Protein AF-A0A2A2KN73-F1 (afdb_monomer_lite)

InterPro domains:
  IPR001611 Leucine-rich repeat [PF13855] (36-94)
  IPR001611 Leucine-rich repeat [PS51450] (37-58)
  IPR003591 Leucine-rich repeat, typical subtype [SM00369] (35-57)
  IPR003591 Leucine-rich repeat, typical subtype [SM00369] (58-81)
  IPR032675 Leucine-rich repeat domain superfamily [G3DSA:3.80.10.10] (21-118)
  IPR050216 Leucine-rich repeat domain-containing protein [PTHR48051] (34-95)

Structure (mmCIF, N/CA/C/O backbone):
data_AF-A0A2A2KN73-F1
#
_entry.id   AF-A0A2A2KN73-F1
#
loop_
_atom_site.group_PDB
_atom_site.id
_atom_site.type_symbol
_atom_site.label_atom_id
_atom_site.label_alt_id
_atom_site.label_comp_id
_atom_site.label_asym_id
_atom_site.label_entity_id
_atom_site.label_seq_id
_atom_site.pdbx_PDB_ins_code
_atom_site.Cartn_x
_atom_site.Cartn_y
_atom_site.Cartn_z
_atom_site.occupancy
_atom_site.B_iso_or_equiv
_atom_site.auth_seq_id
_atom_site.auth_comp_id
_atom_site.auth_asym_id
_atom_site.auth_atom_id
_atom_site.pdbx_PDB_model_num
ATOM 1 N N . MET A 1 1 ? -85.145 -56.484 0.899 1.00 40.38 1 MET A N 1
ATOM 2 C CA . MET A 1 1 ? -83.941 -57.341 0.930 1.00 40.38 1 MET A CA 1
ATOM 3 C C . MET A 1 1 ? -82.797 -56.426 1.327 1.00 40.38 1 MET A C 1
ATOM 5 O O . MET A 1 1 ? -82.447 -55.545 0.562 1.00 40.38 1 MET A O 1
ATOM 9 N N . GLN A 1 2 ? -82.413 -56.419 2.596 1.00 39.59 2 GLN A N 1
ATOM 10 C CA . GLN A 1 2 ? -81.301 -57.268 3.019 1.00 39.59 2 GLN A CA 1
ATOM 11 C C . GLN A 1 2 ? -80.146 -56.337 3.377 1.00 39.59 2 GLN A C 1
ATOM 13 O O . GLN A 1 2 ? -80.314 -55.569 4.280 1.00 39.59 2 GLN A O 1
ATOM 18 N N . ASN A 1 3 ? -79.018 -56.249 2.707 1.00 37.62 3 ASN A N 1
ATOM 19 C CA . ASN A 1 3 ? -77.735 -56.448 3.385 1.00 37.62 3 ASN A CA 1
ATOM 20 C C . ASN A 1 3 ? -77.098 -55.068 3.689 1.00 37.62 3 ASN A C 1
ATOM 22 O O . ASN A 1 3 ? -77.107 -54.232 2.795 1.00 37.62 3 ASN A O 1
ATOM 26 N N . GLY A 1 4 ? -76.507 -54.707 4.827 1.00 39.22 4 GLY A N 1
ATOM 27 C CA . GLY A 1 4 ? -76.155 -55.340 6.098 1.00 39.22 4 GLY A CA 1
ATOM 28 C C . GLY A 1 4 ? -75.236 -54.331 6.820 1.00 39.22 4 GLY A C 1
ATOM 29 O O . GLY A 1 4 ? -74.390 -53.713 6.175 1.00 39.22 4 GLY A O 1
ATOM 30 N N . GLU A 1 5 ? -75.456 -54.086 8.110 1.00 43.97 5 GLU A N 1
ATOM 31 C CA . GLU A 1 5 ? -74.686 -53.135 8.927 1.00 43.97 5 GLU A CA 1
ATOM 32 C C . GLU A 1 5 ? -73.233 -53.582 9.129 1.00 43.97 5 GLU A C 1
ATOM 34 O O . GLU A 1 5 ? -72.982 -54.771 9.298 1.00 43.97 5 GLU A O 1
ATOM 39 N N . LEU A 1 6 ? -72.309 -52.622 9.239 1.00 42.03 6 LEU A N 1
ATOM 40 C CA . LEU A 1 6 ? -71.121 -52.719 10.093 1.00 42.03 6 LEU A CA 1
ATOM 41 C C . LEU A 1 6 ? -70.774 -51.312 10.606 1.00 42.03 6 LEU A C 1
ATOM 43 O O . LEU A 1 6 ? -70.405 -50.418 9.847 1.00 42.03 6 LEU A O 1
ATOM 47 N N . SER A 1 7 ? -70.936 -51.133 11.914 1.00 47.62 7 SER A N 1
ATOM 48 C CA . SER A 1 7 ? -70.471 -49.989 12.696 1.00 47.62 7 SER A CA 1
ATOM 49 C C . SER A 1 7 ? -69.064 -50.282 13.215 1.00 47.62 7 SER A C 1
ATOM 51 O O . SER A 1 7 ? -68.856 -51.377 13.729 1.00 47.62 7 SER A O 1
ATOM 53 N N . SER A 1 8 ? -68.135 -49.322 13.142 1.00 43.19 8 SER A N 1
ATOM 54 C CA . SER A 1 8 ? -67.111 -49.109 14.183 1.00 43.19 8 SER A CA 1
ATOM 55 C C . SER A 1 8 ? -66.189 -47.932 13.843 1.00 43.19 8 SER A C 1
ATOM 57 O O . SER A 1 8 ? -65.406 -47.997 12.900 1.00 43.19 8 SER A O 1
ATOM 59 N N . ASN A 1 9 ? -66.302 -46.877 14.649 1.00 47.97 9 ASN A N 1
ATOM 60 C CA . ASN A 1 9 ? -65.272 -45.933 15.099 1.00 47.97 9 ASN A CA 1
ATOM 61 C C . ASN A 1 9 ? -63.875 -46.009 14.448 1.00 47.97 9 ASN A C 1
ATOM 63 O O . ASN A 1 9 ? -63.169 -47.005 14.580 1.00 47.97 9 ASN A O 1
ATOM 67 N N . GLY A 1 10 ? -63.419 -44.875 13.910 1.00 39.94 10 GLY A N 1
ATOM 68 C CA . GLY A 1 10 ? -62.025 -44.662 13.523 1.00 39.94 10 GLY A CA 1
ATOM 69 C C . GLY A 1 10 ? -61.747 -43.201 13.172 1.00 39.94 10 GLY A C 1
ATOM 70 O O . GLY A 1 10 ? -61.764 -42.842 12.005 1.00 39.94 10 GLY A O 1
ATOM 71 N N . GLU A 1 11 ? -61.568 -42.377 14.206 1.00 39.22 11 GLU A N 1
ATOM 72 C CA . GLU A 1 11 ? -60.797 -41.120 14.253 1.00 39.22 11 GLU A CA 1
ATOM 73 C C . GLU A 1 11 ? -60.656 -40.291 12.955 1.00 39.22 11 GLU A C 1
ATOM 75 O O . GLU A 1 11 ? -59.850 -40.586 12.071 1.00 39.22 11 GLU A O 1
ATOM 80 N N . TYR A 1 12 ? -61.336 -39.140 12.913 1.00 38.44 12 TYR A N 1
ATOM 81 C CA . TYR A 1 12 ? -60.955 -38.031 12.037 1.00 38.44 12 TYR A CA 1
ATOM 82 C C . TYR A 1 12 ? -59.563 -37.526 12.447 1.00 38.44 12 TYR A C 1
ATOM 84 O O . TYR A 1 12 ? -59.427 -36.841 13.457 1.00 38.44 12 TYR A O 1
ATOM 92 N N . LYS A 1 13 ? -58.525 -37.854 11.667 1.00 48.00 13 LYS A N 1
ATOM 93 C CA . LYS A 1 13 ? -57.220 -37.192 11.775 1.00 48.00 13 LYS A CA 1
ATOM 94 C C . LYS A 1 13 ? -57.189 -35.935 10.918 1.00 48.00 13 LYS A C 1
ATOM 96 O O . LYS A 1 13 ? -57.340 -35.984 9.698 1.00 48.00 13 LYS A O 1
ATOM 101 N N . ASP A 1 14 ? -56.943 -34.832 11.611 1.00 51.03 14 ASP A N 1
ATOM 102 C CA . ASP A 1 14 ? -56.553 -33.525 11.108 1.00 51.03 14 ASP A CA 1
ATOM 103 C C . ASP A 1 14 ? -55.611 -33.605 9.910 1.00 51.03 14 ASP A C 1
ATOM 105 O O . ASP A 1 14 ? -54.565 -34.244 10.002 1.00 51.03 14 ASP A O 1
ATOM 109 N N . LYS A 1 15 ? -55.914 -32.843 8.854 1.00 47.34 15 LYS A N 1
ATOM 110 C CA . LYS A 1 15 ? -54.938 -31.943 8.222 1.00 47.34 15 LYS A CA 1
ATOM 111 C C . LYS A 1 15 ? -55.681 -30.698 7.764 1.00 47.34 15 LYS A C 1
ATOM 113 O O . LYS A 1 15 ? -56.210 -30.642 6.657 1.00 47.34 15 LYS A O 1
ATOM 118 N N . GLN A 1 16 ? -55.729 -29.703 8.649 1.00 44.91 16 GLN A N 1
ATOM 119 C CA . GLN A 1 16 ? -55.993 -28.329 8.253 1.00 44.91 16 GLN A CA 1
ATOM 120 C C . GLN A 1 16 ? -55.064 -27.996 7.082 1.00 44.91 16 GLN A C 1
ATOM 122 O O . GLN A 1 16 ? -53.842 -27.963 7.234 1.00 44.91 16 GLN A O 1
ATOM 127 N N . GLY A 1 17 ? -55.651 -27.754 5.911 1.00 45.19 17 GLY A N 1
ATOM 128 C CA . GLY A 1 17 ? -55.010 -27.062 4.802 1.00 45.19 17 GLY A CA 1
ATOM 129 C C . GLY A 1 17 ? -54.803 -25.598 5.174 1.00 45.19 17 GLY A C 1
ATOM 130 O O . GLY A 1 17 ? -55.397 -24.707 4.579 1.00 45.19 17 GLY A O 1
ATOM 131 N N . GLY A 1 18 ? -53.990 -25.353 6.200 1.00 38.31 18 GLY A N 1
ATOM 132 C CA . GLY A 1 18 ? -53.414 -24.054 6.480 1.00 38.31 18 GLY A CA 1
ATOM 133 C C . GLY A 1 18 ? -52.289 -23.845 5.485 1.00 38.31 18 GLY A C 1
ATOM 134 O O . GLY A 1 18 ? -51.131 -24.124 5.788 1.00 38.31 18 GLY A O 1
ATOM 135 N N . GLY A 1 19 ? -52.632 -23.380 4.284 1.00 45.94 19 GLY A N 1
ATOM 136 C CA . GLY A 1 19 ? -51.685 -22.715 3.400 1.00 45.94 19 GLY A CA 1
ATOM 137 C C . GLY A 1 19 ? -51.230 -21.428 4.075 1.00 45.94 19 GLY A C 1
ATOM 138 O O . GLY A 1 19 ? -51.656 -20.340 3.701 1.00 45.94 19 GLY A O 1
ATOM 139 N N . ALA A 1 20 ? -50.410 -21.558 5.118 1.00 44.03 20 ALA A N 1
ATOM 140 C CA . ALA A 1 20 ? -49.615 -20.469 5.627 1.00 44.03 20 ALA A CA 1
ATOM 141 C C . ALA A 1 20 ? -48.685 -20.098 4.477 1.00 44.03 20 ALA A C 1
ATOM 143 O O . ALA A 1 20 ? -47.681 -20.766 4.227 1.00 44.03 20 ALA A O 1
ATOM 144 N N . GLY A 1 21 ? -49.068 -19.060 3.733 1.00 48.06 21 GLY A N 1
ATOM 145 C CA . GLY A 1 21 ? -48.115 -18.257 2.998 1.00 48.06 21 GLY A CA 1
ATOM 146 C C . GLY A 1 21 ? -47.105 -17.778 4.024 1.00 48.06 21 GLY A C 1
ATOM 147 O O . GLY A 1 21 ? -47.322 -16.769 4.689 1.00 48.06 21 GLY A O 1
ATOM 148 N N . LEU A 1 22 ? -46.050 -18.570 4.215 1.00 47.88 22 LEU A N 1
ATOM 149 C CA . LEU A 1 22 ? -44.846 -18.140 4.892 1.00 47.88 22 LEU A CA 1
ATOM 150 C C . LEU A 1 22 ? -44.506 -16.808 4.227 1.00 47.88 22 LEU A C 1
ATOM 152 O O . LEU A 1 22 ? -44.364 -16.791 2.998 1.00 47.88 22 LEU A O 1
ATOM 156 N N . PRO A 1 23 ? -44.441 -15.683 4.962 1.00 46.31 23 PRO A N 1
ATOM 157 C CA . PRO A 1 23 ? -43.825 -14.513 4.383 1.00 46.31 23 PRO A CA 1
ATOM 158 C C . PRO A 1 23 ? -42.441 -14.996 3.977 1.00 46.31 23 PRO A C 1
ATOM 160 O O . PRO A 1 23 ? -41.678 -15.455 4.827 1.00 46.31 23 PRO A O 1
ATOM 163 N N . LEU A 1 24 ? -42.175 -14.997 2.669 1.00 48.81 24 LEU A N 1
ATOM 164 C CA . LEU A 1 24 ? -40.834 -15.107 2.129 1.00 48.81 24 LEU A CA 1
ATOM 165 C C . LEU A 1 24 ? -40.070 -14.012 2.858 1.00 48.81 24 LEU A C 1
ATOM 167 O O . LEU A 1 24 ? -40.227 -12.827 2.555 1.00 48.81 24 LEU A O 1
ATOM 171 N N . THR A 1 25 ? -39.380 -14.403 3.930 1.00 46.28 25 THR A N 1
ATOM 172 C CA . THR A 1 25 ? -38.554 -13.516 4.725 1.00 46.28 25 THR A CA 1
ATOM 173 C C . THR A 1 25 ? -37.662 -12.867 3.705 1.00 46.28 25 THR A C 1
ATOM 175 O O . THR A 1 25 ? -36.973 -13.581 2.970 1.00 46.28 25 THR A O 1
ATOM 178 N N . LYS A 1 26 ? -37.790 -11.541 3.585 1.00 56.03 26 LYS A N 1
ATOM 179 C CA . LYS A 1 26 ? -36.930 -10.704 2.758 1.00 56.03 26 LYS A CA 1
ATOM 180 C C . LYS A 1 26 ? -35.545 -11.306 2.884 1.00 56.03 26 LYS A C 1
ATOM 182 O O . LYS A 1 26 ? -35.042 -11.387 4.002 1.00 56.03 26 LYS A O 1
ATOM 187 N N . SER A 1 27 ? -35.029 -11.857 1.784 1.00 50.97 27 SER A N 1
ATOM 188 C CA . SER A 1 27 ? -33.650 -12.314 1.740 1.00 50.97 27 SER A CA 1
ATOM 189 C C . SER A 1 27 ? -32.869 -11.123 2.244 1.00 50.97 27 SER A C 1
ATOM 191 O O . SER A 1 27 ? -32.882 -10.095 1.570 1.00 50.97 27 SER A O 1
ATOM 193 N N . GLU A 1 28 ? -32.321 -11.218 3.453 1.00 52.75 28 GLU A N 1
ATOM 194 C CA . GLU A 1 28 ? -31.427 -10.207 3.978 1.00 52.75 28 GLU A CA 1
ATOM 195 C C . GLU A 1 28 ? -30.268 -10.188 2.993 1.00 52.75 28 GLU A C 1
ATOM 197 O O . GLU A 1 28 ? -29.405 -11.064 2.948 1.00 52.75 28 GLU A O 1
ATOM 202 N N . ASN A 1 29 ? -30.374 -9.243 2.075 1.00 47.97 29 ASN A N 1
ATOM 203 C CA . ASN A 1 29 ? -29.330 -8.720 1.249 1.00 47.97 29 ASN A CA 1
ATOM 204 C C . ASN A 1 29 ? -28.163 -8.464 2.201 1.00 47.97 29 ASN A C 1
ATOM 206 O O . ASN A 1 29 ? -28.141 -7.484 2.939 1.00 47.97 29 ASN A O 1
ATOM 210 N N . ASN A 1 30 ? -27.226 -9.416 2.225 1.00 52.00 30 ASN A N 1
ATOM 211 C CA . ASN A 1 30 ? -25.901 -9.267 2.806 1.00 52.00 30 ASN A CA 1
ATOM 212 C C . ASN A 1 30 ? -25.164 -8.215 1.971 1.00 52.00 30 ASN A C 1
ATOM 214 O O . ASN A 1 30 ? -24.258 -8.524 1.198 1.00 52.00 30 ASN A O 1
ATOM 218 N N . GLU A 1 31 ? -25.591 -6.963 2.084 1.00 52.44 31 GLU A N 1
ATOM 219 C CA . GLU A 1 31 ? -24.828 -5.828 1.610 1.00 52.44 31 GLU A CA 1
ATOM 220 C C . GLU A 1 31 ? -23.571 -5.762 2.476 1.00 52.44 31 GLU A C 1
ATOM 222 O O . GLU A 1 31 ? -23.626 -5.469 3.667 1.00 52.44 31 GLU A O 1
ATOM 227 N N . GLY A 1 32 ? -22.452 -6.183 1.879 1.00 59.56 32 GLY A N 1
ATOM 228 C CA . GLY A 1 32 ? -21.084 -5.943 2.329 1.00 59.56 32 GLY A CA 1
ATOM 229 C C . GLY A 1 32 ? -20.868 -5.923 3.840 1.00 59.56 32 GLY A C 1
ATOM 230 O O . GLY A 1 32 ? -20.536 -4.874 4.390 1.00 59.56 32 GLY A O 1
ATOM 231 N N . LYS A 1 33 ? -20.974 -7.074 4.524 1.00 55.22 33 LYS A N 1
ATOM 232 C CA . LYS A 1 33 ? -20.456 -7.193 5.897 1.00 55.22 33 LYS A CA 1
ATOM 233 C C . LYS A 1 33 ? -18.972 -6.816 5.894 1.00 55.22 33 LYS A C 1
ATOM 235 O O . LYS A 1 33 ? -18.116 -7.599 5.484 1.00 55.22 33 LYS A O 1
ATOM 240 N N . LYS A 1 34 ? -18.682 -5.596 6.343 1.00 59.34 34 LYS A N 1
ATOM 241 C CA . LYS A 1 34 ? -17.335 -5.056 6.510 1.00 59.34 34 LYS A CA 1
ATOM 242 C C . LYS A 1 34 ? -16.558 -5.998 7.426 1.00 59.34 34 LYS A C 1
ATOM 244 O O . LYS A 1 34 ? -16.996 -6.285 8.539 1.00 59.34 34 LYS A O 1
ATOM 249 N N . LEU A 1 35 ? -15.426 -6.512 6.948 1.00 64.69 35 LEU A N 1
ATOM 250 C CA . LEU A 1 35 ? -14.570 -7.424 7.707 1.00 64.69 35 LEU A CA 1
ATOM 251 C C . LEU A 1 35 ? -13.804 -6.630 8.777 1.00 64.69 35 LEU A C 1
ATOM 253 O O . LEU A 1 35 ? -12.613 -6.366 8.650 1.00 64.69 35 LEU A O 1
ATOM 257 N N . THR A 1 36 ? -14.503 -6.207 9.830 1.00 67.19 36 THR A N 1
ATOM 258 C CA . THR A 1 36 ? -13.987 -5.299 10.868 1.00 67.19 36 THR A CA 1
ATOM 259 C C . THR A 1 36 ? -12.866 -5.894 11.717 1.00 67.19 36 THR A C 1
ATOM 261 O O . THR A 1 36 ? -12.182 -5.144 12.403 1.00 67.19 36 THR A O 1
ATOM 264 N N . ASN A 1 37 ? -12.632 -7.206 11.643 1.00 81.88 37 ASN A N 1
ATOM 265 C CA . ASN A 1 37 ? -11.592 -7.903 12.406 1.00 81.88 37 ASN A CA 1
ATOM 266 C C . ASN A 1 37 ? -10.463 -8.465 11.532 1.00 81.88 37 ASN A C 1
ATOM 268 O O . ASN A 1 37 ? -9.602 -9.178 12.044 1.00 81.88 37 ASN A O 1
ATOM 272 N N . LEU A 1 38 ? -10.462 -8.196 10.222 1.00 88.94 38 LEU A N 1
ATOM 273 C CA . LEU A 1 38 ? -9.398 -8.700 9.361 1.00 88.94 38 LEU A CA 1
ATOM 274 C C . LEU A 1 38 ? -8.106 -7.921 9.628 1.00 88.94 38 LEU A C 1
ATOM 276 O O . LEU A 1 38 ? -8.072 -6.703 9.478 1.00 88.94 38 LEU A O 1
ATOM 280 N N . THR A 1 39 ? -7.052 -8.636 10.016 1.00 95.00 39 THR A N 1
ATOM 281 C CA . THR A 1 39 ? -5.729 -8.065 10.313 1.00 95.00 39 THR A CA 1
ATOM 282 C C . THR A 1 39 ? -4.731 -8.265 9.178 1.00 95.00 39 THR A C 1
ATOM 284 O O . THR A 1 39 ? -3.769 -7.510 9.070 1.00 95.00 39 THR A O 1
ATOM 287 N N . MET A 1 40 ? -4.961 -9.249 8.310 1.00 96.81 40 MET A N 1
ATOM 288 C CA . MET A 1 40 ? -4.121 -9.542 7.156 1.00 96.81 40 MET A CA 1
ATOM 289 C C . MET A 1 40 ? -4.986 -9.720 5.912 1.00 96.81 40 MET A C 1
ATOM 291 O O . MET A 1 40 ? -5.942 -10.493 5.921 1.00 96.81 40 MET A O 1
ATOM 295 N N . LEU A 1 41 ? -4.620 -9.023 4.840 1.00 96.94 41 LEU A N 1
ATOM 296 C CA . LEU A 1 41 ? -5.213 -9.166 3.519 1.00 96.94 41 LEU A CA 1
ATOM 297 C C . LEU A 1 41 ? -4.098 -9.322 2.486 1.00 96.94 41 LEU A C 1
ATOM 299 O O . LEU A 1 41 ? -3.288 -8.415 2.293 1.00 96.94 41 LEU A O 1
ATOM 303 N N . ASP A 1 42 ? -4.072 -10.472 1.819 1.00 98.00 42 ASP A N 1
ATOM 304 C CA . ASP A 1 42 ? -3.169 -10.730 0.703 1.00 98.00 42 ASP A CA 1
ATOM 305 C C . ASP A 1 42 ? -3.960 -10.802 -0.604 1.00 98.00 42 ASP A C 1
ATOM 307 O O . ASP A 1 42 ? -4.847 -11.636 -0.780 1.00 98.00 42 ASP A O 1
ATOM 311 N N . LEU A 1 43 ? -3.641 -9.884 -1.508 1.00 97.62 43 LEU A N 1
ATOM 312 C CA . LEU A 1 43 ? -4.174 -9.770 -2.861 1.00 97.62 43 LEU A CA 1
ATOM 313 C C . LEU A 1 43 ? -3.039 -9.820 -3.896 1.00 97.62 43 LEU A C 1
ATOM 315 O O . LEU A 1 43 ? -3.208 -9.377 -5.038 1.00 97.62 43 LEU A O 1
ATOM 319 N N . SER A 1 44 ? -1.868 -10.328 -3.514 1.00 98.38 44 SER A N 1
ATOM 320 C CA . SER A 1 44 ? -0.701 -10.405 -4.388 1.00 98.38 44 SER A CA 1
ATOM 321 C C . SER A 1 44 ? -0.949 -11.319 -5.594 1.00 98.38 44 SER A C 1
ATOM 323 O O . SER A 1 44 ? -1.796 -12.209 -5.550 1.00 98.38 44 SER A O 1
ATOM 325 N N . HIS A 1 45 ? -0.202 -11.114 -6.680 1.00 98.25 45 HIS A N 1
ATOM 326 C CA . HIS A 1 45 ? -0.255 -11.928 -7.905 1.00 98.25 45 HIS A CA 1
ATOM 327 C C . HIS A 1 45 ? -1.626 -11.957 -8.595 1.00 98.25 45 HIS A C 1
ATOM 329 O O . HIS A 1 45 ? -2.038 -12.965 -9.171 1.00 98.25 45 HIS A O 1
ATOM 335 N N . ASN A 1 46 ? -2.321 -10.823 -8.580 1.00 97.94 46 ASN A N 1
ATOM 336 C CA . ASN A 1 46 ? -3.581 -10.642 -9.286 1.00 97.94 46 ASN A CA 1
ATOM 337 C C . ASN A 1 46 ? -3.417 -9.678 -10.474 1.00 97.94 46 ASN A C 1
ATOM 339 O O . ASN A 1 46 ? -2.320 -9.304 -10.890 1.00 97.94 46 ASN A O 1
ATOM 343 N N . LYS A 1 47 ? -4.540 -9.305 -11.091 1.00 97.62 47 LYS A N 1
ATOM 344 C CA . LYS A 1 47 ? -4.591 -8.347 -12.208 1.00 97.62 47 LYS A CA 1
ATOM 345 C C . LYS A 1 47 ? -5.316 -7.059 -11.809 1.00 97.62 47 LYS A C 1
ATOM 347 O O . LYS A 1 47 ? -5.938 -6.423 -12.659 1.00 97.62 47 LYS A O 1
ATOM 352 N N . LEU A 1 48 ? -5.273 -6.695 -10.524 1.00 97.88 48 LEU A N 1
ATOM 353 C CA . LEU A 1 48 ? -5.973 -5.521 -10.004 1.00 97.88 48 LEU A CA 1
ATOM 354 C C . LEU A 1 48 ? -5.399 -4.252 -10.633 1.00 97.88 48 LEU A C 1
ATOM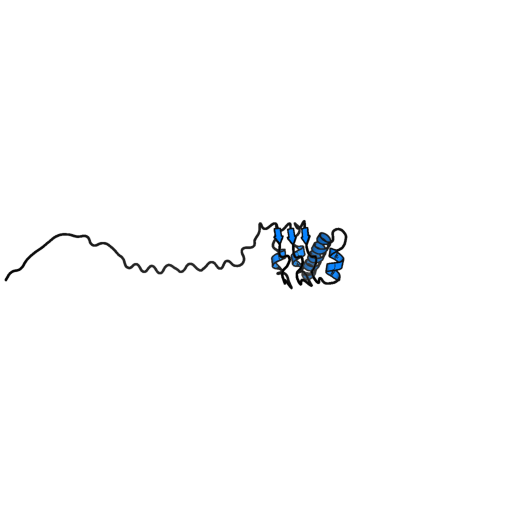 356 O O . LEU A 1 48 ? -4.187 -4.043 -10.628 1.00 97.88 48 LEU A O 1
ATOM 360 N N . ARG A 1 49 ? -6.278 -3.415 -11.186 1.00 97.44 49 ARG A N 1
ATOM 361 C CA . ARG A 1 49 ? -5.923 -2.120 -11.796 1.00 97.44 49 ARG A CA 1
ATOM 362 C C . ARG A 1 49 ? -6.246 -0.933 -10.896 1.00 97.44 49 ARG A C 1
ATOM 364 O O . ARG A 1 49 ? -5.639 0.125 -11.037 1.00 97.44 49 ARG A O 1
ATOM 371 N N . SER A 1 50 ? -7.181 -1.130 -9.978 1.00 95.75 50 SER A N 1
ATOM 372 C CA . SER A 1 50 ? -7.618 -0.173 -8.972 1.00 95.75 50 SER A CA 1
ATOM 373 C C . SER A 1 50 ? -7.957 -0.917 -7.683 1.00 95.75 50 SER A C 1
ATOM 375 O O . SER A 1 50 ? -8.121 -2.140 -7.683 1.00 95.75 50 SER A O 1
ATOM 377 N N . LEU A 1 51 ? -8.054 -0.162 -6.592 1.00 97.06 51 LEU A N 1
ATOM 378 C CA . LEU A 1 51 ? -8.566 -0.636 -5.313 1.00 97.06 51 LEU A CA 1
ATOM 379 C C . LEU A 1 51 ? -9.826 0.160 -4.961 1.00 97.06 51 LEU A C 1
ATOM 381 O O . LEU A 1 51 ? -9.884 1.349 -5.285 1.00 97.06 51 LEU A O 1
ATOM 385 N N . PRO A 1 52 ? -10.818 -0.475 -4.322 1.00 95.38 52 PRO A N 1
ATOM 386 C CA . PRO A 1 52 ? -12.000 0.219 -3.824 1.00 95.38 52 PRO A CA 1
ATOM 387 C C . PRO A 1 52 ? -11.626 1.205 -2.707 1.00 95.38 52 PRO A C 1
ATOM 389 O O . PRO A 1 52 ? -10.731 0.923 -1.904 1.00 95.38 52 PRO A O 1
ATOM 392 N N . ALA A 1 53 ? -12.325 2.340 -2.629 1.00 94.56 53 ALA A N 1
ATOM 393 C CA . ALA A 1 53 ? -12.143 3.332 -1.562 1.00 94.56 53 ALA A CA 1
ATOM 394 C C . ALA A 1 53 ? -12.469 2.733 -0.178 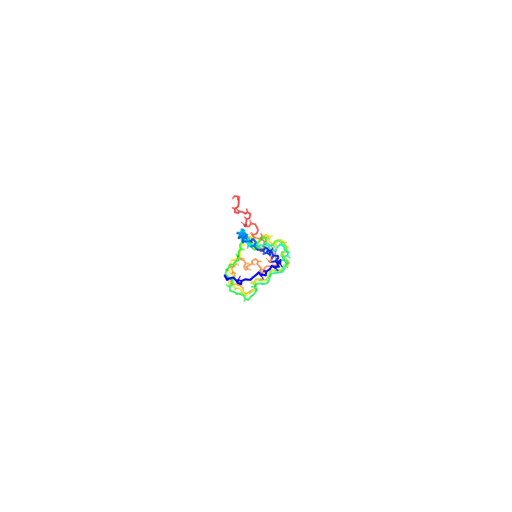1.00 94.56 53 ALA A C 1
ATOM 396 O O . ALA A 1 53 ? -11.826 3.035 0.828 1.00 94.56 53 ALA A O 1
ATOM 397 N N . GLU A 1 54 ? -13.407 1.787 -0.150 1.00 94.00 54 GLU A N 1
ATOM 398 C CA . GLU A 1 54 ? -13.856 1.029 1.017 1.00 94.00 54 GLU A CA 1
ATOM 399 C C . GLU A 1 54 ? -12.750 0.149 1.625 1.00 94.00 54 GLU A C 1
ATOM 401 O O . GLU A 1 54 ? -12.884 -0.333 2.750 1.00 94.00 54 GLU A O 1
ATOM 406 N N . LEU A 1 55 ? -11.622 -0.046 0.933 1.00 93.62 55 LEU A N 1
ATOM 407 C CA . LEU A 1 55 ? -10.454 -0.695 1.527 1.00 93.62 55 LEU A CA 1
ATOM 408 C C . LEU A 1 55 ? -9.873 0.139 2.678 1.00 93.62 55 LEU A C 1
ATOM 410 O O . LEU A 1 55 ? -9.440 -0.431 3.675 1.00 93.62 55 LEU A O 1
ATOM 414 N N . GLY A 1 56 ? -9.925 1.474 2.587 1.00 92.69 56 GLY A N 1
ATOM 415 C CA . GLY A 1 56 ? -9.482 2.388 3.651 1.00 92.69 56 GLY A CA 1
ATOM 416 C C . GLY A 1 56 ? -10.292 2.279 4.944 1.00 92.69 56 GLY A C 1
ATOM 417 O O . GLY A 1 56 ? -9.876 2.690 6.022 1.00 92.69 56 GLY A O 1
ATOM 418 N N . ASP A 1 57 ? -11.458 1.669 4.839 1.00 93.19 57 ASP A N 1
ATOM 419 C CA . ASP A 1 57 ? -12.414 1.506 5.911 1.00 93.19 57 ASP A CA 1
ATOM 420 C C . ASP A 1 57 ? -12.080 0.282 6.797 1.00 93.19 57 ASP A C 1
ATOM 422 O O . ASP A 1 57 ? -12.604 0.148 7.908 1.00 93.19 57 ASP A O 1
ATOM 426 N N . MET A 1 58 ? -11.172 -0.594 6.352 1.00 92.94 58 MET A N 1
ATOM 427 C CA . MET A 1 58 ? -10.697 -1.786 7.068 1.00 92.94 58 MET A CA 1
ATOM 428 C C . MET A 1 58 ? -9.647 -1.438 8.141 1.00 92.94 58 MET A C 1
ATOM 430 O O . MET A 1 58 ? -8.524 -1.933 8.125 1.00 92.94 58 MET A O 1
ATOM 434 N N . ILE A 1 59 ? -10.032 -0.602 9.110 1.00 89.00 59 ILE A N 1
ATOM 435 C CA . ILE A 1 59 ? -9.153 0.000 10.135 1.00 89.00 59 ILE A CA 1
ATOM 436 C C . ILE A 1 59 ? -8.382 -0.992 11.025 1.00 89.00 59 ILE A C 1
ATOM 438 O O . ILE A 1 59 ? -7.458 -0.590 11.730 1.00 89.00 59 ILE A O 1
ATOM 442 N N . SER A 1 60 ? -8.757 -2.272 11.018 1.00 92.69 60 SER A N 1
ATOM 443 C CA . SER A 1 60 ? -8.083 -3.333 11.776 1.00 92.69 60 SER A CA 1
ATOM 444 C C . SER A 1 60 ? -6.931 -3.997 11.017 1.00 92.69 60 SER A C 1
ATOM 446 O O . SER A 1 60 ? -6.221 -4.804 11.617 1.00 92.69 60 SER A O 1
ATOM 448 N N . LEU A 1 61 ? -6.724 -3.674 9.733 1.00 95.62 61 LEU A N 1
ATOM 449 C CA . LEU A 1 61 ? -5.644 -4.248 8.932 1.00 95.62 61 LEU A CA 1
ATOM 450 C C . LEU A 1 61 ? -4.267 -3.814 9.446 1.00 95.62 61 LEU A C 1
ATOM 452 O O . LEU A 1 61 ? -3.959 -2.628 9.548 1.00 95.62 61 LEU A O 1
ATOM 456 N N . CYS A 1 62 ? -3.420 -4.809 9.689 1.00 96.69 62 CYS A N 1
ATOM 457 C CA . CYS A 1 62 ? -2.010 -4.662 10.034 1.00 96.69 62 CYS A CA 1
ATOM 458 C C . CYS A 1 62 ? -1.101 -5.035 8.855 1.00 96.69 62 CYS A C 1
ATOM 460 O O . CYS A 1 62 ? -0.007 -4.489 8.716 1.00 96.69 62 CYS A O 1
ATOM 462 N N . HIS A 1 63 ? -1.537 -5.953 7.993 1.00 97.88 63 HIS A N 1
ATOM 463 C CA . HIS A 1 63 ? -0.748 -6.440 6.866 1.00 97.88 63 HIS A CA 1
ATOM 464 C C . HIS A 1 63 ? -1.579 -6.402 5.586 1.00 97.88 63 HIS A C 1
ATOM 466 O O . HIS A 1 63 ? -2.639 -7.024 5.507 1.00 97.88 63 HIS A O 1
ATOM 472 N N . LEU A 1 64 ? -1.087 -5.678 4.585 1.00 98.00 64 LEU A N 1
ATOM 473 C CA . LEU A 1 64 ? -1.707 -5.574 3.271 1.00 98.00 64 LEU A CA 1
ATOM 474 C C . LEU A 1 64 ? -0.668 -5.881 2.195 1.00 98.00 64 LEU A C 1
ATOM 476 O O . LEU A 1 64 ? 0.289 -5.129 2.003 1.00 98.00 64 LEU A O 1
ATOM 480 N N . TYR A 1 65 ? -0.868 -6.978 1.473 1.00 98.56 65 TYR A N 1
ATOM 481 C CA . TYR A 1 65 ? 0.003 -7.384 0.378 1.00 98.56 65 TYR A CA 1
ATOM 482 C C . TYR A 1 65 ? -0.729 -7.218 -0.952 1.00 98.56 65 TYR A C 1
ATOM 484 O O . TYR A 1 65 ? -1.773 -7.813 -1.194 1.00 98.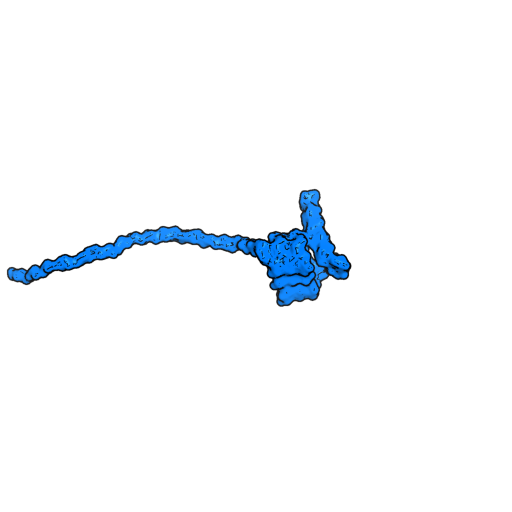56 65 TYR A O 1
ATOM 492 N N . LEU A 1 66 ? -0.180 -6.370 -1.814 1.00 98.44 66 LEU A N 1
ATOM 493 C CA . LEU A 1 66 ? -0.710 -6.018 -3.132 1.00 98.44 66 LEU A CA 1
ATOM 494 C C . LEU A 1 66 ? 0.327 -6.285 -4.228 1.00 98.44 66 LEU A C 1
ATOM 496 O O . LEU A 1 66 ? 0.205 -5.766 -5.341 1.00 98.44 66 LEU A O 1
ATOM 500 N N . ASN A 1 67 ? 1.368 -7.063 -3.924 1.00 98.50 67 ASN A N 1
ATOM 501 C CA . ASN A 1 67 ? 2.506 -7.253 -4.814 1.00 98.50 67 ASN A CA 1
ATOM 502 C C . ASN A 1 67 ? 2.069 -7.871 -6.149 1.00 98.50 67 ASN A C 1
ATOM 504 O O . ASN A 1 67 ? 1.128 -8.658 -6.198 1.00 98.50 67 ASN A O 1
ATOM 508 N N . HIS A 1 68 ? 2.772 -7.556 -7.232 1.00 98.44 68 HIS A N 1
ATOM 509 C CA . HIS A 1 68 ? 2.535 -8.135 -8.555 1.00 98.44 68 HIS A CA 1
ATOM 510 C C . HIS A 1 68 ? 1.081 -7.978 -9.032 1.00 98.44 68 HIS A C 1
ATOM 512 O O . HIS A 1 68 ? 0.418 -8.953 -9.381 1.00 98.44 68 HIS A O 1
ATOM 518 N N . ASN A 1 69 ? 0.597 -6.736 -9.041 1.00 98.69 69 ASN A N 1
ATOM 519 C CA . ASN A 1 69 ? -0.675 -6.329 -9.637 1.00 98.69 69 ASN A CA 1
ATOM 520 C C . ASN A 1 69 ? -0.434 -5.301 -10.767 1.00 98.69 69 ASN A C 1
ATOM 522 O O . ASN A 1 69 ? 0.686 -5.117 -11.243 1.00 98.69 69 ASN A O 1
ATOM 526 N N . GLN A 1 70 ? -1.490 -4.645 -11.254 1.00 98.38 70 GLN A N 1
ATOM 527 C CA . GLN A 1 70 ? -1.436 -3.610 -12.298 1.00 98.38 70 GLN A CA 1
ATOM 528 C C . GLN A 1 70 ? -1.826 -2.227 -11.747 1.00 98.38 70 GLN A C 1
ATOM 530 O O . GLN A 1 70 ? -2.350 -1.389 -12.486 1.00 98.38 70 GLN A O 1
ATOM 535 N N . LEU A 1 71 ? -1.590 -1.985 -10.453 1.00 98.19 71 LEU A N 1
ATOM 536 C CA . LEU A 1 71 ? -1.949 -0.733 -9.794 1.00 98.19 71 LEU A CA 1
ATOM 537 C C . LEU A 1 71 ? -1.048 0.399 -10.291 1.00 98.19 71 LEU A C 1
ATOM 539 O O . LEU A 1 71 ? 0.175 0.327 -10.184 1.00 98.19 71 LEU A O 1
ATOM 543 N N . ARG A 1 72 ? -1.667 1.453 -10.828 1.00 97.00 72 ARG A N 1
ATOM 544 C CA . ARG A 1 72 ? -0.977 2.699 -11.210 1.00 97.00 72 ARG A CA 1
ATOM 545 C C . ARG A 1 72 ? -1.134 3.796 -10.165 1.00 97.00 72 ARG A C 1
ATOM 547 O O . ARG A 1 72 ? -0.240 4.617 -9.992 1.00 97.00 72 ARG A O 1
ATOM 554 N N . VAL A 1 73 ? -2.273 3.794 -9.485 1.00 95.69 73 VAL A N 1
ATOM 555 C CA . VAL A 1 73 ? -2.655 4.742 -8.437 1.00 95.69 73 VAL A CA 1
ATOM 556 C C . VAL A 1 73 ? -3.231 3.966 -7.257 1.00 95.69 73 VAL A C 1
ATOM 558 O O . VAL A 1 73 ? -3.644 2.813 -7.411 1.00 95.69 73 VAL A O 1
ATOM 561 N N . LEU A 1 74 ? -3.261 4.604 -6.091 1.00 97.50 74 LEU A N 1
ATOM 562 C CA . LEU A 1 74 ? -3.892 4.087 -4.881 1.00 97.50 74 LEU A CA 1
ATOM 563 C C . LEU A 1 74 ? -5.013 5.053 -4.469 1.00 97.50 74 LEU A C 1
ATOM 565 O O . LEU A 1 74 ? -4.829 6.260 -4.628 1.00 97.50 74 LEU A O 1
ATOM 569 N N . PRO A 1 75 ? -6.155 4.558 -3.964 1.00 96.75 75 PRO A N 1
ATOM 570 C CA . PRO A 1 75 ? -7.196 5.425 -3.423 1.00 96.75 75 PRO A CA 1
ATOM 571 C C . PRO A 1 75 ? -6.663 6.185 -2.203 1.00 96.75 75 PRO A C 1
ATOM 573 O O . PRO A 1 75 ? -5.930 5.615 -1.388 1.00 96.75 75 PRO A O 1
ATOM 576 N N . TYR A 1 76 ? -7.034 7.459 -2.061 1.00 97.06 76 TYR A N 1
ATOM 577 C CA . TYR A 1 76 ? -6.580 8.291 -0.941 1.00 97.06 76 TYR A CA 1
ATOM 578 C C . TYR A 1 76 ? -7.080 7.759 0.409 1.00 97.06 76 TYR A C 1
ATOM 5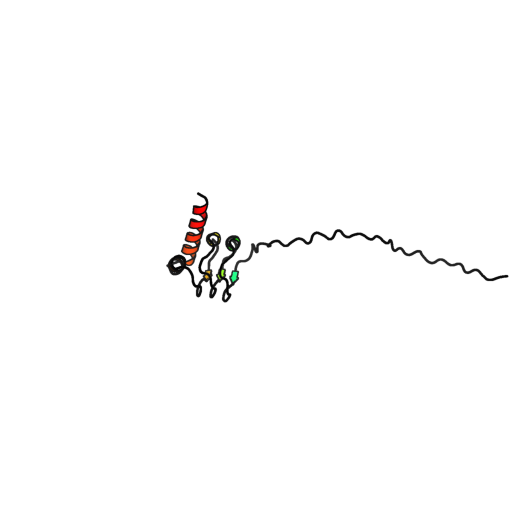80 O O . TYR A 1 76 ? -6.390 7.857 1.422 1.00 97.06 76 TYR A O 1
ATOM 588 N N . GLU A 1 77 ? -8.232 7.085 0.416 1.00 97.12 77 GLU A N 1
ATOM 589 C CA . GLU A 1 77 ? -8.802 6.412 1.579 1.00 97.12 77 GLU A CA 1
ATOM 590 C C . GLU A 1 77 ? -7.870 5.358 2.170 1.00 97.12 77 GLU A C 1
ATOM 592 O O . GLU A 1 77 ? -7.957 5.097 3.367 1.00 97.12 77 GLU A O 1
ATOM 597 N N . LEU A 1 78 ? -6.937 4.797 1.392 1.00 96.81 78 LEU A N 1
ATOM 598 C CA . LEU A 1 78 ? -5.945 3.861 1.918 1.00 96.81 78 LEU A CA 1
ATOM 599 C C . LEU A 1 78 ? -5.105 4.488 3.043 1.00 96.81 78 LEU A C 1
ATOM 601 O O . LEU A 1 78 ? -4.690 3.776 3.954 1.00 96.81 78 LEU A O 1
ATOM 605 N N . GLY A 1 79 ? -4.932 5.817 3.042 1.00 96.00 79 GLY A N 1
ATOM 606 C CA . GLY A 1 79 ? -4.277 6.561 4.122 1.00 96.00 79 GLY A CA 1
ATOM 607 C C . GLY A 1 79 ? -4.965 6.436 5.489 1.00 96.00 79 GLY A C 1
ATOM 608 O O . GLY A 1 79 ? -4.327 6.643 6.517 1.00 96.00 79 GLY A O 1
ATOM 609 N N . LYS A 1 80 ? -6.239 6.017 5.540 1.00 95.88 80 L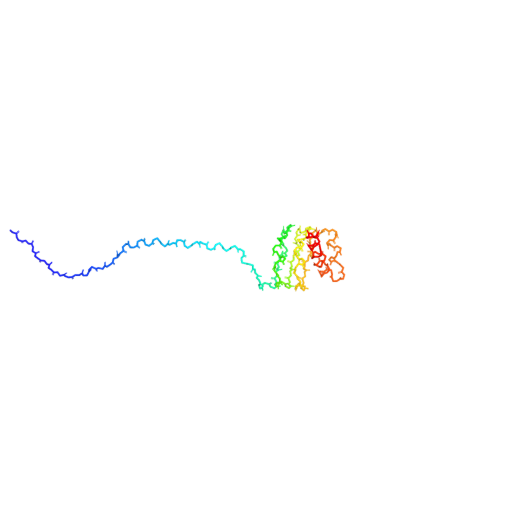YS A N 1
ATOM 610 C CA . LYS A 1 80 ? -6.964 5.729 6.792 1.00 95.88 80 LYS A CA 1
ATOM 611 C C . LYS A 1 80 ? -6.484 4.452 7.492 1.00 95.88 80 LYS A C 1
ATOM 613 O O . LYS A 1 80 ? -6.856 4.219 8.640 1.00 95.88 80 LYS A O 1
ATOM 618 N N . LEU A 1 81 ? -5.671 3.615 6.844 1.00 95.19 81 LEU A N 1
ATOM 619 C CA . LEU A 1 81 ? -5.167 2.364 7.416 1.00 95.19 81 LEU A CA 1
ATOM 620 C C . LEU A 1 81 ? -3.992 2.595 8.385 1.00 95.19 81 LEU A C 1
ATOM 622 O O . LEU A 1 81 ? -2.884 2.098 8.191 1.00 95.19 81 LEU A O 1
ATOM 626 N N . PHE A 1 82 ? -4.244 3.326 9.471 1.00 90.06 82 PHE A N 1
ATOM 627 C CA . PHE A 1 82 ? -3.232 3.754 10.448 1.00 90.06 82 PHE A CA 1
ATOM 628 C C . PHE A 1 82 ? -2.585 2.610 11.252 1.00 90.06 82 PHE A C 1
ATOM 630 O O . PHE A 1 82 ? -1.598 2.834 11.948 1.00 90.06 82 PHE A O 1
ATOM 637 N N . ARG A 1 83 ? -3.136 1.388 11.193 1.00 94.00 83 ARG A N 1
ATOM 638 C CA . ARG A 1 83 ? -2.595 0.198 11.878 1.00 94.00 83 ARG A CA 1
ATOM 639 C C . ARG A 1 83 ? -1.640 -0.635 11.022 1.00 94.00 83 ARG A C 1
ATOM 641 O O . ARG A 1 83 ? -1.097 -1.618 11.525 1.00 94.00 83 ARG A O 1
ATOM 648 N N . ILE A 1 84 ? -1.424 -0.264 9.759 1.00 95.56 84 ILE A N 1
ATOM 649 C CA . ILE A 1 84 ? -0.575 -1.024 8.840 1.00 95.56 84 ILE A CA 1
ATOM 650 C C . ILE A 1 84 ? 0.872 -1.051 9.335 1.00 95.56 84 ILE A C 1
ATOM 652 O O . ILE A 1 84 ? 1.543 -0.034 9.458 1.00 95.56 84 ILE A O 1
ATOM 656 N N . GLN A 1 85 ? 1.364 -2.263 9.556 1.00 95.69 85 GLN A N 1
ATOM 657 C CA . GLN A 1 85 ? 2.752 -2.581 9.873 1.00 95.69 85 GLN A CA 1
ATOM 658 C C . GLN A 1 85 ? 3.513 -3.034 8.625 1.00 95.69 85 GLN A C 1
ATOM 660 O O . GLN A 1 85 ? 4.726 -2.860 8.525 1.00 95.69 85 GLN A O 1
ATOM 665 N N . THR A 1 86 ? 2.812 -3.637 7.662 1.00 97.19 86 THR A N 1
ATOM 666 C CA . THR A 1 86 ? 3.412 -4.128 6.419 1.00 97.19 86 THR A CA 1
ATOM 667 C C . THR A 1 86 ? 2.515 -3.806 5.237 1.00 97.19 86 THR A C 1
ATOM 669 O O . THR A 1 86 ? 1.363 -4.234 5.193 1.00 97.19 86 THR A O 1
ATOM 672 N N . LEU A 1 87 ? 3.070 -3.077 4.270 1.00 97.88 87 LEU A N 1
ATOM 673 C CA . LEU A 1 87 ? 2.431 -2.753 3.000 1.00 97.88 87 LEU A CA 1
ATOM 674 C C . LEU A 1 87 ? 3.328 -3.236 1.863 1.00 97.88 87 LEU A C 1
ATOM 676 O O . LEU A 1 87 ? 4.401 -2.671 1.648 1.00 97.88 87 LEU A O 1
ATOM 680 N N . GLY A 1 88 ? 2.905 -4.276 1.150 1.00 98.00 88 GLY A N 1
ATOM 681 C CA . GLY A 1 88 ? 3.609 -4.796 -0.022 1.00 98.00 88 GLY A CA 1
ATOM 682 C C . GLY A 1 88 ? 3.035 -4.217 -1.308 1.00 98.00 88 GLY A C 1
ATOM 683 O O . GLY A 1 88 ? 1.885 -4.494 -1.628 1.00 98.00 88 GLY A O 1
ATOM 684 N N . LEU A 1 89 ? 3.820 -3.440 -2.053 1.00 98.06 89 LEU A N 1
ATOM 685 C CA . LEU A 1 89 ? 3.406 -2.850 -3.334 1.00 98.06 89 LEU A CA 1
ATOM 686 C C . LEU A 1 89 ? 4.335 -3.221 -4.503 1.00 98.06 89 LEU A C 1
ATOM 688 O O . LEU A 1 89 ? 4.135 -2.747 -5.624 1.00 98.06 89 LEU A O 1
ATOM 692 N N . ALA A 1 90 ? 5.332 -4.076 -4.268 1.00 97.12 90 ALA A N 1
ATOM 693 C CA . ALA A 1 90 ? 6.347 -4.423 -5.256 1.00 97.12 90 ALA A CA 1
ATOM 694 C C . ALA A 1 90 ? 5.728 -5.038 -6.520 1.00 97.12 90 ALA A C 1
ATOM 696 O O . ALA A 1 90 ? 4.711 -5.722 -6.464 1.00 97.12 90 ALA A O 1
ATOM 697 N N . GLY A 1 91 ? 6.333 -4.799 -7.684 1.00 97.31 91 GLY A N 1
ATOM 698 C CA . GLY A 1 91 ? 5.839 -5.359 -8.945 1.00 97.31 91 GLY A CA 1
ATOM 699 C C . GLY A 1 91 ? 4.524 -4.750 -9.450 1.00 97.31 91 GLY A C 1
ATOM 700 O O . GLY A 1 91 ? 3.857 -5.382 -10.263 1.00 97.31 91 GLY A O 1
ATOM 701 N N . ASN A 1 92 ? 4.152 -3.550 -8.990 1.00 98.44 92 ASN A N 1
ATOM 702 C CA . ASN A 1 92 ? 3.076 -2.744 -9.570 1.00 98.44 92 ASN A CA 1
ATOM 703 C C . ASN A 1 92 ? 3.641 -1.605 -10.433 1.00 98.44 92 ASN A C 1
ATOM 705 O O . ASN A 1 92 ? 4.650 -1.004 -10.055 1.00 98.44 92 ASN A O 1
ATOM 709 N N . PRO A 1 93 ? 2.985 -1.239 -11.548 1.00 97.88 93 PRO A N 1
ATOM 710 C CA . PRO A 1 93 ? 3.359 -0.092 -12.373 1.00 97.88 93 PRO A CA 1
ATOM 711 C C . PRO A 1 93 ? 2.884 1.238 -11.751 1.00 97.88 93 PRO A C 1
ATOM 713 O O . PRO A 1 93 ? 2.173 2.008 -12.401 1.00 97.88 93 PRO A O 1
ATOM 716 N N . LEU A 1 94 ? 3.242 1.490 -10.488 1.00 97.69 94 LEU A N 1
ATOM 717 C CA . LEU A 1 94 ? 2.835 2.681 -9.735 1.00 97.69 94 LEU A CA 1
ATOM 718 C C . LEU A 1 94 ? 3.327 3.958 -10.419 1.00 97.69 94 LEU A C 1
ATOM 720 O O . LEU A 1 94 ? 4.391 3.974 -11.045 1.00 97.69 94 LEU A O 1
ATOM 724 N N . SER A 1 95 ? 2.573 5.045 -10.261 1.00 96.88 95 SER A N 1
ATOM 725 C CA . SER A 1 95 ? 2.999 6.358 -10.734 1.00 96.88 95 SER A CA 1
ATOM 726 C C . SER A 1 95 ? 4.361 6.747 -10.130 1.00 96.88 95 SER A C 1
ATOM 728 O O . SER A 1 95 ? 4.688 6.327 -9.013 1.00 96.88 95 SER A O 1
ATOM 730 N N . PRO A 1 96 ? 5.168 7.565 -10.834 1.00 96.62 96 PRO A N 1
ATOM 731 C CA . PRO A 1 96 ? 6.480 7.981 -10.340 1.00 96.62 96 PRO A CA 1
ATOM 732 C C . PRO A 1 96 ? 6.439 8.626 -8.951 1.00 96.62 96 PRO A C 1
ATOM 734 O O . PRO A 1 96 ? 7.344 8.411 -8.153 1.00 96.62 96 PRO A O 1
ATOM 737 N N . GLU A 1 97 ? 5.380 9.374 -8.648 1.00 96.00 97 GLU A N 1
ATOM 738 C CA . GLU A 1 97 ? 5.171 10.020 -7.351 1.00 96.00 97 GLU A CA 1
ATOM 739 C C . GLU A 1 97 ? 4.997 9.004 -6.215 1.00 96.00 97 GLU A C 1
ATOM 741 O O . GLU A 1 97 ? 5.756 9.020 -5.246 1.00 96.00 97 GLU A O 1
ATOM 746 N N . ILE A 1 98 ? 4.060 8.063 -6.370 1.00 96.56 98 ILE A N 1
ATOM 747 C CA . ILE A 1 98 ? 3.792 7.016 -5.376 1.00 96.56 98 ILE A CA 1
ATOM 748 C C . ILE A 1 98 ? 5.021 6.121 -5.204 1.00 96.56 98 ILE A C 1
ATOM 750 O O . ILE A 1 98 ? 5.410 5.798 -4.081 1.00 96.56 98 ILE A O 1
ATOM 754 N N . SER A 1 99 ? 5.659 5.751 -6.318 1.00 96.56 99 SER A N 1
ATOM 755 C CA . SER A 1 99 ? 6.875 4.941 -6.306 1.00 96.56 99 SER A CA 1
ATOM 756 C C . SER A 1 99 ? 8.010 5.649 -5.568 1.00 96.56 99 SER A C 1
ATOM 758 O O . SER A 1 99 ? 8.663 5.034 -4.727 1.00 96.56 99 SER A O 1
ATOM 760 N N . LYS A 1 100 ? 8.220 6.947 -5.820 1.00 97.31 100 LYS A N 1
ATOM 761 C CA . LYS A 1 100 ? 9.251 7.732 -5.138 1.00 97.31 100 LYS A CA 1
ATOM 762 C C . LYS A 1 100 ? 9.057 7.695 -3.624 1.00 97.31 100 LYS A C 1
ATOM 764 O O . LYS A 1 100 ? 9.987 7.315 -2.926 1.00 97.31 100 LYS A O 1
ATOM 769 N N . ILE A 1 101 ? 7.855 8.011 -3.136 1.00 97.38 101 ILE A N 1
ATOM 770 C CA . ILE A 1 101 ? 7.559 8.042 -1.695 1.00 97.38 101 ILE A CA 1
ATOM 771 C C . ILE A 1 101 ? 7.739 6.652 -1.069 1.00 97.38 101 ILE A C 1
ATOM 773 O O . ILE A 1 101 ? 8.340 6.524 -0.004 1.00 97.38 101 ILE A O 1
ATOM 777 N N . TYR A 1 102 ? 7.254 5.600 -1.736 1.00 96.81 102 TYR A N 1
ATOM 778 C CA . TYR A 1 102 ? 7.296 4.235 -1.207 1.00 96.81 102 TYR A CA 1
ATOM 779 C C . TYR A 1 102 ? 8.718 3.681 -1.030 1.00 96.81 102 TYR A C 1
ATOM 781 O O . TYR A 1 102 ? 8.953 2.904 -0.106 1.00 96.81 102 TYR A O 1
ATOM 789 N N . HIS A 1 103 ? 9.669 4.080 -1.879 1.00 95.38 103 HIS A N 1
ATOM 790 C CA . HIS A 1 103 ? 11.058 3.608 -1.807 1.00 95.38 103 HIS A CA 1
ATOM 791 C C . HIS A 1 103 ? 11.954 4.442 -0.874 1.00 95.38 103 HIS A C 1
ATOM 793 O O . HIS A 1 103 ? 13.138 4.138 -0.726 1.00 95.38 103 HIS A O 1
ATOM 799 N N . GLU A 1 104 ? 11.424 5.481 -0.224 1.00 95.12 104 GLU A N 1
ATOM 800 C CA . GLU A 1 104 ? 12.155 6.218 0.807 1.00 95.12 104 GLU A CA 1
ATOM 801 C C . GLU A 1 104 ? 12.254 5.438 2.131 1.00 95.12 104 GLU A C 1
ATOM 803 O O . GLU A 1 104 ? 11.561 4.446 2.371 1.00 95.12 104 GLU A O 1
ATOM 808 N N . SER A 1 105 ? 13.084 5.933 3.056 1.00 93.50 105 SER A N 1
ATOM 809 C CA . SER A 1 105 ? 13.062 5.466 4.445 1.00 93.50 105 SER A CA 1
ATOM 810 C C . SER A 1 105 ? 11.660 5.624 5.042 1.00 93.50 105 SER A C 1
ATOM 812 O O . SER A 1 105 ? 11.041 6.686 4.931 1.00 93.50 105 SER A O 1
ATOM 814 N N . ASN A 1 106 ? 11.153 4.554 5.664 1.00 92.62 106 ASN A N 1
ATOM 815 C CA . ASN A 1 106 ? 9.770 4.451 6.146 1.00 92.62 106 ASN A CA 1
ATOM 816 C C . ASN A 1 106 ? 8.714 4.739 5.058 1.00 92.62 106 ASN A C 1
ATOM 818 O O . ASN A 1 106 ? 7.629 5.236 5.366 1.00 92.62 106 ASN A O 1
ATOM 822 N N . GLY A 1 107 ? 9.012 4.418 3.794 1.00 95.06 107 GLY A N 1
ATOM 823 C CA . GLY A 1 107 ? 8.195 4.796 2.642 1.00 95.06 107 GLY A CA 1
ATOM 824 C C . GLY A 1 107 ? 6.743 4.322 2.700 1.00 95.06 107 GLY A C 1
ATOM 825 O O . GLY A 1 107 ? 5.856 5.060 2.293 1.00 95.06 107 GLY A O 1
ATOM 826 N N . ALA A 1 108 ? 6.459 3.162 3.301 1.00 95.00 108 ALA A N 1
ATOM 827 C CA . ALA A 1 108 ? 5.081 2.720 3.536 1.00 95.00 108 ALA A CA 1
ATOM 828 C C . ALA A 1 108 ? 4.292 3.697 4.428 1.00 95.00 108 ALA A C 1
ATOM 830 O O . ALA A 1 108 ? 3.190 4.102 4.072 1.00 95.00 108 ALA A O 1
ATOM 831 N N . HIS A 1 109 ? 4.871 4.121 5.555 1.00 95.06 109 HIS A N 1
ATOM 832 C CA . HIS A 1 109 ? 4.228 5.075 6.463 1.00 95.06 109 HIS A CA 1
ATOM 833 C C . HIS A 1 109 ? 4.097 6.454 5.815 1.00 95.06 109 HIS A C 1
ATOM 835 O O . HIS A 1 109 ? 3.032 7.061 5.877 1.00 95.06 109 HIS A O 1
ATOM 841 N N . LYS A 1 110 ? 5.155 6.929 5.144 1.00 96.81 110 LYS A N 1
ATOM 842 C CA . LYS A 1 110 ? 5.126 8.205 4.416 1.00 96.81 110 LYS A CA 1
ATOM 843 C C . LYS A 1 110 ? 4.069 8.216 3.319 1.00 96.81 110 LYS A C 1
ATOM 845 O O . LYS A 1 110 ? 3.386 9.216 3.152 1.00 96.81 110 LYS A O 1
ATOM 850 N N . LEU A 1 111 ? 3.922 7.109 2.596 1.00 97.56 111 LEU A N 1
ATOM 851 C CA . LEU A 1 111 ? 2.918 6.974 1.551 1.00 97.56 111 LEU A CA 1
ATOM 852 C C . LEU A 1 111 ? 1.504 7.032 2.131 1.00 97.56 111 LEU A C 1
ATOM 854 O O . LEU A 1 111 ? 0.672 7.767 1.613 1.00 97.56 111 LEU A O 1
ATOM 858 N N . LEU A 1 112 ? 1.233 6.297 3.211 1.00 96.94 112 LEU A N 1
ATOM 859 C CA . LEU A 1 112 ? -0.075 6.344 3.868 1.00 96.94 112 LEU A CA 1
ATOM 860 C C . LEU A 1 112 ? -0.383 7.745 4.410 1.00 96.94 112 LEU A C 1
ATOM 862 O O . LEU A 1 112 ? -1.498 8.224 4.223 1.00 96.94 112 LEU A O 1
ATOM 866 N N . GLN A 1 113 ? 0.608 8.427 4.993 1.00 96.88 113 GLN A N 1
ATOM 867 C CA . GLN A 1 113 ? 0.458 9.812 5.441 1.00 96.88 113 GLN A CA 1
ATOM 868 C C . GLN A 1 113 ? 0.165 10.757 4.270 1.00 96.88 113 GLN A C 1
ATOM 870 O O . GLN A 1 113 ? -0.794 11.515 4.326 1.00 96.88 113 GLN A O 1
ATOM 875 N N . PHE A 1 114 ? 0.926 10.658 3.178 1.00 96.94 114 PHE A N 1
ATOM 876 C CA . PHE A 1 114 ? 0.705 11.443 1.964 1.00 96.94 114 PHE A CA 1
ATOM 877 C C . PHE A 1 114 ? -0.723 11.274 1.423 1.00 96.94 114 PHE A C 1
ATOM 879 O O . PHE A 1 114 ? -1.374 12.262 1.084 1.00 96.94 114 PHE A O 1
ATOM 886 N N . LEU A 1 115 ? -1.223 10.034 1.363 1.00 97.06 115 LEU A N 1
ATOM 887 C CA . LEU A 1 115 ? -2.585 9.741 0.908 1.00 97.06 115 LEU A CA 1
ATOM 888 C C . LEU A 1 115 ? -3.639 10.323 1.862 1.00 97.06 115 LEU A C 1
ATOM 890 O O . LEU A 1 115 ? -4.641 10.867 1.399 1.00 97.06 115 LEU A O 1
ATOM 894 N N . LEU A 1 116 ? -3.402 10.243 3.175 1.00 96.50 116 LEU A N 1
ATOM 895 C CA . LEU A 1 116 ? -4.291 10.796 4.196 1.00 96.50 116 LEU A CA 1
ATOM 896 C C . LEU A 1 116 ? -4.367 12.327 4.125 1.00 96.50 116 LEU A C 1
ATOM 898 O O . LEU A 1 116 ? -5.462 12.884 4.188 1.00 96.50 116 LEU A O 1
ATOM 902 N N . ASP A 1 117 ? -3.227 12.996 3.947 1.00 96.19 117 ASP A N 1
ATOM 903 C CA . ASP A 1 117 ? -3.157 14.454 3.826 1.00 96.19 117 ASP A CA 1
ATOM 904 C C . ASP A 1 117 ? -3.929 14.931 2.586 1.00 96.19 117 ASP A C 1
ATOM 906 O O . ASP A 1 117 ? -4.746 15.848 2.675 1.00 96.19 117 ASP A O 1
ATOM 910 N N . HIS A 1 118 ? -3.755 14.248 1.446 1.00 94.69 118 HIS A N 1
ATOM 911 C CA . HIS A 1 118 ? -4.496 14.546 0.215 1.00 94.69 118 HIS A CA 1
ATOM 912 C C . HIS A 1 118 ? -5.999 14.319 0.363 1.00 94.69 118 HIS A C 1
ATOM 914 O O . HIS A 1 118 ? -6.784 15.113 -0.154 1.00 94.69 118 HIS A O 1
ATOM 920 N N . LEU A 1 119 ? -6.409 13.263 1.07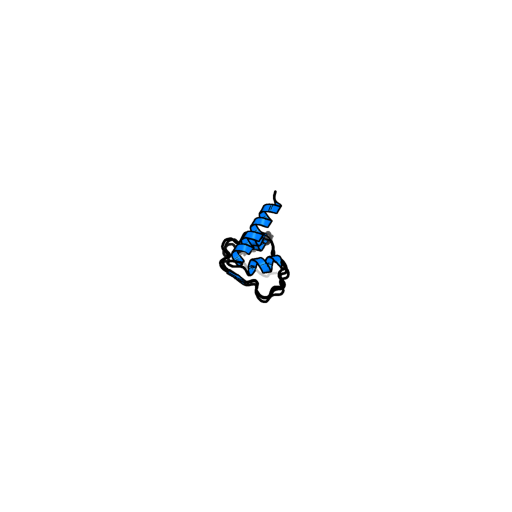5 1.00 93.81 119 LEU A N 1
ATOM 921 C CA . LEU A 1 119 ? -7.819 13.031 1.368 1.00 93.81 119 LEU A CA 1
ATOM 922 C C . LEU A 1 119 ? -8.405 14.196 2.172 1.00 93.81 119 LEU A C 1
ATOM 924 O O . LEU A 1 119 ? -9.491 14.666 1.854 1.00 93.81 119 LEU A O 1
ATOM 928 N N . ALA A 1 120 ? -7.689 14.670 3.195 1.00 89.50 120 ALA A N 1
ATOM 929 C CA . ALA A 1 120 ? -8.147 15.761 4.046 1.00 89.50 120 ALA A CA 1
ATOM 930 C C . ALA A 1 120 ? -8.244 17.096 3.288 1.00 89.50 120 ALA A C 1
ATOM 932 O O . ALA A 1 120 ? -9.189 17.848 3.509 1.00 89.50 120 ALA A O 1
ATOM 933 N N . SER A 1 121 ? -7.318 17.376 2.364 1.00 88.00 121 SER A N 1
ATOM 934 C CA . SER A 1 121 ? -7.322 18.611 1.564 1.00 88.00 121 SER A CA 1
ATOM 935 C C . SER A 1 121 ? -8.472 18.718 0.556 1.00 88.00 121 SER A C 1
ATOM 937 O O . SER A 1 121 ? -8.742 19.812 0.081 1.00 88.00 121 SER A O 1
ATOM 939 N N . GLN A 1 122 ? -9.166 17.624 0.228 1.00 77.62 122 GLN A N 1
ATOM 940 C CA . GLN A 1 122 ? -10.311 17.637 -0.700 1.00 77.62 122 GLN A CA 1
ATOM 941 C C . GLN A 1 122 ? -11.600 18.195 -0.066 1.00 77.62 122 GLN A C 1
ATOM 943 O O . GLN A 1 122 ? -12.592 18.392 -0.765 1.00 77.62 122 GLN A O 1
ATOM 948 N N . PHE A 1 123 ? -11.606 18.424 1.252 1.00 68.88 123 PHE A N 1
ATOM 949 C CA . PHE A 1 123 ? -12.786 18.843 2.015 1.00 68.88 123 PHE A CA 1
ATOM 950 C C . PHE A 1 123 ? -12.736 20.302 2.508 1.00 68.88 123 PHE A C 1
ATOM 952 O O . PHE A 1 123 ? -13.599 20.687 3.298 1.00 68.88 123 PHE A O 1
ATOM 959 N N . PHE A 1 124 ? -11.765 21.105 2.055 1.00 52.66 124 PHE A N 1
ATOM 960 C CA . PHE A 1 124 ? -11.586 22.511 2.446 1.00 52.66 124 PHE A CA 1
ATOM 961 C C . PHE A 1 124 ? -11.484 23.451 1.245 1.00 52.66 124 PHE A C 1
ATOM 963 O O . PHE A 1 124 ? -10.953 23.022 0.197 1.00 52.66 124 PHE A O 1
#

pLDDT: mean 81.18, std 22.36, range [37.62, 98.69]

Organism: NCBI:txid2018661

Secondary structure (DSSP, 8-state):
-----------------------------------TT--EEE-TTS--S---GGGGG-TT-SEEE--SS--S---GGGGG-TT-SEEE-TT----HHHHHHHTSTTHHHHHHHHHHHHHHHTT-

Sequence (124 aa):
MQNGELSSNGEYKDKQGGGAGLPLTKSENNEGKKLTNLTMLDLSHNKLRSLPAELGDMISLCHLYLNHNQLRVLPYELGKLFRIQTLGLAGNPLSPEISKIYHESNGAHKLLQFLLDHLASQFF

Foldseek 3Di:
DDDDDDDDDDDDDDDPPPPPPPPPPPPPPPPDPDPQQDQEDAPAPEADAADDLCVLVNLNHQYYAHAQYAYQDYQLSVLSNPNHPYYHHHNYNYHPVLVVQLPDDVSVNSSSPVSPVVVVVVVD

Radius of gyration: 31.08 Å; chains: 1; bounding box: 97×80×28 Å